Protein AF-N4WSX5-F1 (afdb_monomer_lite)

pLDDT: mean 78.37, std 11.33, range [45.72, 91.75]

Radius of gyration: 18.75 Å; chains: 1; bounding box: 48×29×59 Å

Organism: NCBI:txid1308866

Sequence (125 aa):
MQYVIFSIIPLILIFLIGLNQWFFIRYSIDGTKLIFQRRFFFIVHKHTLDIQQIAFVYDITDWRERPKDAQMFGTPGGPYYQSLVFQMKHGDKHMIHIRNVGHLPDKLQAIHPDMPIHISRTFED

Secondary structure (DSSP, 8-state):
-HHHHHHHHHHHHHHHHHHHTSEEEEEEEETTEEEEEEEETTEEEEEEEEGGGEEEEEEESSGGG--TT-EEEE-TT-TTEEEEEEEETTS-EEEEEEETGGGHHHHHHHH-TTS---EESS---

Foldseek 3Di:
DVVVVVVVVVVVVVVVVVVVVQFDWDWDDDPQKIWIWTGHHPDIDIDIDGNVFFQEKEWEAAPVPDDPQEAEDDDHPDVQWTWIWTQGNVRHIYIYTGHPCVCVLVVSCVSVVVHPYDHHHDDDD

Structure (mmCIF, N/CA/C/O backbone):
data_AF-N4WSX5-F1
#
_entry.id   AF-N4WSX5-F1
#
loop_
_atom_site.group_PDB
_atom_site.id
_atom_site.type_symbol
_atom_site.label_atom_id
_atom_site.label_alt_id
_atom_site.label_comp_id
_atom_site.label_asym_id
_atom_site.label_entity_id
_atom_site.label_seq_id
_atom_site.pdbx_PDB_ins_code
_atom_site.Cartn_x
_atom_site.Cartn_y
_atom_site.Cartn_z
_atom_site.occupancy
_atom_site.B_iso_or_equiv
_atom_site.auth_seq_id
_atom_site.auth_comp_id
_atom_site.auth_asym_id
_atom_site.auth_atom_id
_atom_site.pdbx_PDB_model_num
ATOM 1 N N . MET A 1 1 ? 30.087 4.391 -40.874 1.00 59.59 1 MET A N 1
ATOM 2 C CA . MET A 1 1 ? 29.192 3.560 -40.031 1.00 59.59 1 MET A CA 1
ATOM 3 C C . MET A 1 1 ? 29.429 3.739 -38.528 1.00 59.59 1 MET A C 1
ATOM 5 O O . MET A 1 1 ? 28.452 3.897 -37.814 1.00 59.59 1 MET A O 1
ATOM 9 N N . GLN A 1 2 ? 30.674 3.796 -38.039 1.00 55.94 2 GLN A N 1
ATOM 10 C CA . GLN A 1 2 ? 30.993 3.926 -36.601 1.00 55.94 2 GLN A CA 1
ATOM 11 C C . GLN A 1 2 ? 30.375 5.164 -35.905 1.00 55.94 2 GLN A C 1
ATOM 13 O O . GLN A 1 2 ? 29.858 5.051 -34.799 1.00 55.94 2 GLN A O 1
ATOM 18 N N . TYR A 1 3 ? 30.334 6.323 -36.573 1.00 60.62 3 TYR A N 1
ATOM 19 C CA . TYR A 1 3 ? 29.784 7.572 -36.013 1.00 60.62 3 TYR A CA 1
ATOM 20 C C . TYR A 1 3 ? 28.256 7.592 -35.843 1.00 60.62 3 TYR A C 1
ATOM 22 O O . TYR A 1 3 ? 27.741 8.378 -35.054 1.00 60.62 3 TYR A O 1
ATOM 30 N N . VAL A 1 4 ? 27.528 6.726 -36.556 1.00 63.44 4 VAL A N 1
ATOM 31 C CA . VAL A 1 4 ? 26.060 6.612 -36.448 1.00 63.44 4 VAL A CA 1
ATOM 32 C C . VAL A 1 4 ? 25.676 5.855 -35.172 1.00 63.44 4 VAL A C 1
ATOM 34 O O . VAL A 1 4 ? 24.675 6.156 -34.535 1.00 63.44 4 VAL A O 1
ATOM 37 N N . ILE A 1 5 ? 26.510 4.904 -34.744 1.00 64.62 5 ILE A N 1
ATOM 38 C CA . ILE A 1 5 ? 26.286 4.130 -33.517 1.00 64.62 5 ILE A CA 1
ATOM 39 C C . ILE A 1 5 ? 26.485 5.024 -32.282 1.00 64.62 5 ILE A C 1
ATOM 41 O O . ILE A 1 5 ? 25.665 5.002 -31.366 1.00 64.62 5 ILE A O 1
ATOM 45 N N . PHE A 1 6 ? 27.515 5.878 -32.284 1.00 63.53 6 PHE A N 1
ATOM 46 C CA . PHE A 1 6 ? 27.796 6.800 -31.176 1.00 63.53 6 PHE A CA 1
ATOM 47 C C . PHE A 1 6 ? 26.735 7.893 -30.982 1.00 63.53 6 PHE A C 1
ATOM 49 O O . PHE A 1 6 ? 26.578 8.378 -29.865 1.00 63.53 6 PHE A O 1
ATOM 56 N N . SER A 1 7 ? 25.986 8.264 -32.023 1.00 67.50 7 SER A N 1
ATOM 57 C CA . SER A 1 7 ? 24.902 9.251 -31.930 1.00 67.50 7 SER A CA 1
ATOM 58 C C . SER A 1 7 ? 23.547 8.645 -31.542 1.00 67.50 7 SER A C 1
ATOM 60 O O . SER A 1 7 ? 22.716 9.343 -30.965 1.00 67.50 7 SER A O 1
ATOM 62 N N . ILE A 1 8 ? 23.329 7.346 -31.771 1.00 75.56 8 ILE A N 1
ATOM 63 C CA . ILE A 1 8 ? 22.093 6.645 -31.378 1.00 75.56 8 ILE A CA 1
ATOM 64 C C . ILE A 1 8 ? 22.097 6.269 -29.886 1.00 75.56 8 ILE A C 1
ATOM 66 O O . ILE A 1 8 ? 21.059 6.349 -29.230 1.00 75.56 8 ILE A O 1
ATOM 70 N N . ILE A 1 9 ? 23.254 5.907 -29.322 1.00 76.62 9 ILE A N 1
ATOM 71 C CA . ILE A 1 9 ? 23.398 5.549 -27.898 1.00 76.62 9 ILE A CA 1
ATOM 72 C C . ILE A 1 9 ? 22.857 6.630 -26.936 1.00 76.62 9 ILE A C 1
ATOM 74 O O . ILE A 1 9 ? 22.054 6.276 -26.071 1.00 76.62 9 ILE A O 1
ATOM 78 N N . PRO A 1 10 ? 23.209 7.930 -27.054 1.00 76.00 10 PRO A N 1
ATOM 79 C CA . PRO A 1 10 ? 22.668 8.960 -26.165 1.00 76.00 10 PRO A CA 1
ATOM 80 C C . PRO A 1 10 ? 21.154 9.148 -26.336 1.00 76.00 10 PRO A C 1
ATOM 82 O O . PRO A 1 10 ? 20.456 9.383 -25.354 1.00 76.00 10 PRO A O 1
ATOM 85 N N . LEU A 1 11 ? 20.625 8.973 -27.550 1.00 77.25 11 LEU A N 1
ATOM 86 C CA . LEU A 1 11 ? 19.186 9.011 -27.830 1.00 77.25 11 LEU A CA 1
ATOM 87 C C . LEU A 1 11 ? 18.438 7.861 -27.142 1.00 77.25 11 LEU A C 1
ATOM 89 O O . LEU A 1 11 ? 17.411 8.097 -26.509 1.00 77.25 11 LEU A O 1
ATOM 93 N N . ILE A 1 12 ? 18.977 6.640 -27.198 1.00 79.56 12 ILE A N 1
ATOM 94 C CA . ILE A 1 12 ? 18.424 5.478 -26.487 1.00 79.56 12 ILE A CA 1
ATOM 95 C C . ILE A 1 12 ? 18.494 5.690 -24.970 1.00 79.56 12 ILE A C 1
ATOM 97 O O . ILE A 1 12 ? 17.525 5.408 -24.272 1.00 79.56 12 ILE A O 1
ATOM 101 N N . LEU A 1 13 ? 19.600 6.229 -24.451 1.00 78.50 13 LEU A N 1
ATOM 102 C CA . LEU A 1 13 ? 19.753 6.532 -23.024 1.00 78.50 13 LEU A CA 1
ATOM 103 C C . LEU A 1 13 ? 18.729 7.566 -22.538 1.00 78.50 13 LEU A C 1
ATOM 105 O O . LEU A 1 13 ? 18.074 7.340 -21.523 1.00 78.50 13 LEU A O 1
ATOM 109 N N . ILE A 1 14 ? 18.534 8.661 -23.277 1.00 76.31 14 ILE A N 1
ATOM 110 C CA . ILE A 1 14 ? 17.518 9.678 -22.960 1.00 76.31 14 ILE A CA 1
ATOM 111 C C . ILE A 1 14 ? 16.111 9.076 -23.043 1.00 76.31 14 ILE A C 1
ATOM 113 O O . ILE A 1 14 ? 15.283 9.330 -22.169 1.00 76.31 14 ILE A O 1
ATOM 117 N N . PHE A 1 15 ? 15.845 8.243 -24.050 1.00 69.81 15 PHE A N 1
ATOM 118 C CA . PHE A 1 15 ? 14.560 7.568 -24.211 1.00 69.81 15 PHE A CA 1
ATOM 119 C C . PHE A 1 15 ? 14.268 6.601 -23.052 1.00 69.81 15 PHE A C 1
ATOM 121 O O . PHE A 1 15 ? 13.167 6.613 -22.503 1.00 69.81 15 PHE A O 1
ATOM 128 N N . LEU A 1 16 ? 15.263 5.828 -22.610 1.00 66.62 16 LEU A N 1
ATOM 129 C CA . LEU A 1 16 ? 15.150 4.926 -21.460 1.00 66.62 16 LEU A CA 1
ATOM 130 C C . LEU A 1 16 ? 14.966 5.687 -20.137 1.00 66.62 16 LEU A C 1
ATOM 132 O O . LEU A 1 16 ? 14.141 5.284 -19.316 1.00 66.62 16 LEU A O 1
ATOM 136 N N . ILE A 1 17 ? 15.671 6.806 -19.937 1.00 64.44 17 ILE A N 1
ATOM 137 C CA . ILE A 1 17 ? 15.496 7.676 -18.759 1.00 64.44 17 ILE A CA 1
ATOM 138 C C . ILE A 1 17 ? 14.098 8.314 -18.763 1.00 64.44 17 ILE A C 1
ATOM 140 O O . ILE A 1 17 ? 13.435 8.349 -17.724 1.00 64.44 17 ILE A O 1
ATOM 144 N N . GLY A 1 18 ? 13.629 8.774 -19.926 1.00 60.47 18 GLY A N 1
ATOM 145 C CA . GLY A 1 18 ? 12.299 9.355 -20.106 1.00 60.47 18 GLY A CA 1
ATOM 146 C C . GLY A 1 18 ? 11.177 8.354 -19.830 1.00 60.47 18 GLY A C 1
ATOM 147 O O . GLY A 1 18 ? 10.261 8.666 -19.069 1.0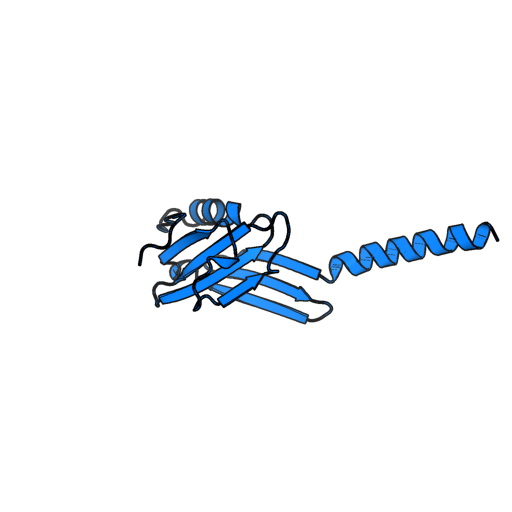0 60.47 18 GLY A O 1
ATOM 148 N N . LEU A 1 19 ? 11.282 7.134 -20.365 1.00 62.16 19 LEU A N 1
ATOM 149 C CA . LEU A 1 19 ? 10.312 6.052 -20.147 1.00 62.16 19 LEU A CA 1
ATOM 150 C C . LEU A 1 19 ? 10.174 5.667 -18.669 1.00 62.16 19 LEU A C 1
ATOM 152 O O . LEU A 1 19 ? 9.070 5.373 -18.207 1.00 62.16 19 LEU A O 1
ATOM 156 N N . ASN A 1 20 ? 11.266 5.714 -17.904 1.00 56.47 20 ASN A N 1
ATOM 157 C CA . ASN A 1 20 ? 11.260 5.314 -16.497 1.00 56.47 20 ASN A CA 1
ATOM 158 C C . ASN A 1 20 ? 10.425 6.258 -15.604 1.00 56.47 20 ASN A C 1
ATOM 160 O O . ASN A 1 20 ? 9.980 5.871 -14.528 1.00 56.47 20 ASN A O 1
ATOM 164 N N . GLN A 1 21 ? 10.150 7.492 -16.050 1.00 60.16 21 GLN A N 1
ATOM 165 C CA . GLN A 1 21 ? 9.300 8.438 -15.310 1.00 60.16 21 GLN A CA 1
ATOM 166 C C . GLN A 1 21 ? 7.796 8.270 -15.582 1.00 60.16 21 GLN A C 1
ATOM 168 O O . GLN A 1 21 ? 6.968 8.919 -14.931 1.00 60.16 21 GLN A O 1
ATOM 173 N N . TRP A 1 22 ? 7.424 7.445 -16.563 1.00 62.53 22 TRP A N 1
ATOM 174 C CA . TRP A 1 22 ? 6.046 7.355 -17.059 1.00 62.53 22 TRP A CA 1
ATOM 175 C C . TRP A 1 22 ? 5.206 6.332 -16.295 1.00 62.53 22 TRP A C 1
ATOM 177 O O . TRP A 1 22 ? 3.975 6.418 -16.309 1.00 62.53 22 TRP A O 1
ATOM 187 N N . PHE A 1 23 ? 5.863 5.419 -15.577 1.00 70.25 23 PHE A N 1
ATOM 188 C CA . PHE A 1 23 ? 5.223 4.397 -14.761 1.00 70.25 23 PHE A CA 1
ATOM 189 C C . PHE A 1 23 ? 5.771 4.448 -13.344 1.00 70.25 23 PHE A C 1
ATOM 191 O O . PHE A 1 23 ? 6.890 4.020 -13.076 1.00 70.25 23 PHE A O 1
ATOM 198 N N . PHE A 1 24 ? 4.968 4.956 -12.416 1.00 74.12 24 PHE A N 1
ATOM 199 C CA . PHE A 1 24 ? 5.287 4.848 -10.999 1.00 74.12 24 PHE A CA 1
ATOM 200 C C . PHE A 1 24 ? 4.034 4.568 -10.188 1.00 74.12 24 PHE A C 1
ATOM 202 O O . PHE A 1 24 ? 2.939 5.039 -10.506 1.00 74.12 24 PHE A O 1
ATOM 209 N N . ILE A 1 25 ? 4.221 3.831 -9.100 1.00 77.56 25 ILE A N 1
ATOM 210 C CA . ILE A 1 25 ? 3.235 3.695 -8.039 1.00 77.56 25 ILE A CA 1
ATOM 211 C C . ILE A 1 25 ? 3.934 4.083 -6.744 1.00 77.56 25 ILE A C 1
ATOM 213 O O . ILE A 1 25 ? 5.006 3.564 -6.439 1.00 77.56 25 ILE A O 1
ATOM 217 N N . ARG A 1 26 ? 3.358 5.031 -6.012 1.00 84.44 26 ARG A N 1
ATOM 218 C CA . ARG A 1 26 ? 3.915 5.539 -4.757 1.00 84.44 26 ARG A CA 1
ATOM 219 C C . ARG A 1 26 ? 2.811 5.791 -3.747 1.00 84.44 26 ARG A C 1
ATOM 221 O O . ARG A 1 26 ? 1.669 6.029 -4.135 1.00 84.44 26 ARG A O 1
ATOM 228 N N . TYR A 1 27 ? 3.176 5.786 -2.475 1.00 86.06 27 TYR A N 1
ATOM 229 C CA . TYR A 1 27 ? 2.316 6.241 -1.394 1.00 86.06 27 TYR A CA 1
ATOM 230 C C . TYR A 1 27 ? 2.910 7.489 -0.739 1.00 86.06 27 TYR A C 1
ATOM 232 O O . TYR A 1 27 ? 4.129 7.677 -0.735 1.00 86.06 27 TYR A O 1
ATOM 240 N N . SER A 1 28 ? 2.052 8.333 -0.186 1.00 88.12 28 SER A N 1
ATOM 241 C CA . SER A 1 28 ? 2.423 9.457 0.670 1.00 88.12 28 SER A CA 1
ATOM 242 C C . SER A 1 28 ? 1.424 9.581 1.813 1.00 88.12 28 SER A C 1
ATOM 244 O O . SER A 1 28 ? 0.239 9.314 1.624 1.00 88.12 28 SER A O 1
ATOM 246 N N . ILE A 1 29 ? 1.904 9.999 2.979 1.00 86.44 29 ILE A N 1
ATOM 247 C CA . ILE A 1 29 ? 1.071 10.320 4.139 1.00 86.44 29 ILE A CA 1
ATOM 248 C C . ILE A 1 29 ? 1.003 11.845 4.222 1.00 86.44 29 ILE A C 1
ATOM 250 O O . ILE A 1 29 ? 2.044 12.498 4.275 1.00 86.44 29 ILE A O 1
ATOM 254 N N . ASP A 1 30 ? -0.206 12.394 4.178 1.00 87.62 30 ASP A N 1
ATOM 255 C CA . ASP A 1 30 ? -0.487 13.828 4.266 1.00 87.62 30 ASP A CA 1
ATOM 256 C C . ASP A 1 30 ? -1.480 14.064 5.410 1.00 87.62 30 ASP A C 1
ATOM 258 O O . ASP A 1 30 ? -2.691 13.874 5.263 1.00 87.62 30 ASP A O 1
ATOM 262 N N . GLY A 1 31 ? -0.948 14.374 6.595 1.00 86.69 31 GLY A N 1
ATOM 263 C CA . GLY A 1 31 ? -1.727 14.483 7.827 1.00 86.69 31 GLY A CA 1
ATOM 264 C C . GLY A 1 31 ? -2.465 13.181 8.161 1.00 86.69 31 GLY A C 1
ATOM 265 O O . GLY A 1 31 ? -1.847 12.172 8.502 1.00 86.69 31 GLY A O 1
ATOM 266 N N . THR A 1 32 ? -3.796 13.208 8.055 1.00 87.06 32 THR A N 1
ATOM 267 C CA . THR A 1 32 ? -4.687 12.058 8.299 1.00 87.06 32 THR A CA 1
ATOM 268 C C . THR A 1 32 ? -4.994 11.245 7.042 1.00 87.06 32 THR A C 1
ATOM 270 O O . THR A 1 32 ? -5.770 10.295 7.100 1.00 87.06 32 THR A O 1
ATOM 273 N N . LYS A 1 33 ? -4.413 11.595 5.889 1.00 89.94 33 LYS A N 1
ATOM 274 C CA . LYS A 1 33 ? -4.704 10.944 4.610 1.00 89.94 33 LYS A CA 1
ATOM 275 C C . LYS A 1 33 ? -3.532 10.103 4.142 1.00 89.94 33 LYS A C 1
ATOM 277 O O . LYS A 1 33 ? -2.398 10.569 4.049 1.00 89.94 33 LYS A O 1
ATOM 282 N N . LEU A 1 34 ? -3.834 8.873 3.761 1.00 88.94 34 LEU A N 1
ATOM 283 C CA . LEU A 1 34 ? -2.921 7.972 3.084 1.00 88.94 34 LEU A CA 1
ATOM 284 C C . LEU A 1 34 ? -3.254 7.977 1.593 1.00 88.94 34 LEU A C 1
ATOM 286 O O . LEU A 1 34 ? -4.326 7.542 1.177 1.00 88.94 34 LEU A O 1
ATOM 290 N N . ILE A 1 35 ? -2.346 8.514 0.786 1.00 90.19 35 ILE A N 1
ATOM 291 C CA . ILE A 1 35 ? -2.569 8.756 -0.639 1.00 90.19 35 ILE A CA 1
ATOM 292 C C . ILE A 1 35 ? -1.718 7.785 -1.444 1.00 90.19 35 ILE A C 1
ATOM 294 O O . ILE A 1 35 ? -0.490 7.832 -1.396 1.00 90.19 35 ILE A O 1
ATOM 298 N N . PHE A 1 36 ? -2.366 6.953 -2.248 1.00 89.00 36 PHE A N 1
ATOM 299 C CA . PHE A 1 36 ? -1.736 6.097 -3.242 1.00 89.00 36 PHE A CA 1
ATOM 300 C C . PHE A 1 36 ? -1.859 6.741 -4.613 1.00 89.00 36 PHE A C 1
ATOM 302 O O . PHE A 1 36 ? -2.954 6.998 -5.108 1.00 89.00 36 PHE A O 1
ATOM 309 N N . GLN A 1 37 ? -0.726 6.999 -5.250 1.00 87.50 37 GLN A N 1
ATOM 310 C CA . GLN A 1 37 ? -0.674 7.589 -6.576 1.00 87.50 37 GLN A CA 1
ATOM 311 C C . GLN A 1 37 ? -0.084 6.588 -7.563 1.00 87.50 37 GLN A C 1
ATOM 313 O O . GLN A 1 37 ? 1.062 6.162 -7.411 1.00 87.50 37 GLN A O 1
ATOM 318 N N . ARG A 1 38 ? -0.844 6.279 -8.614 1.00 84.56 38 ARG A N 1
ATOM 319 C CA . ARG A 1 38 ? -0.372 5.539 -9.788 1.00 84.56 38 ARG A CA 1
ATOM 320 C C . ARG A 1 38 ? -0.324 6.479 -10.983 1.00 84.56 38 ARG A C 1
ATOM 322 O O . ARG A 1 38 ? -1.341 7.077 -11.337 1.00 84.56 38 ARG A O 1
ATOM 329 N N . ARG A 1 39 ? 0.830 6.578 -11.636 1.00 81.25 39 ARG A N 1
ATOM 330 C CA . ARG A 1 39 ? 0.968 7.231 -12.941 1.00 81.25 39 ARG A CA 1
ATOM 331 C C . ARG A 1 39 ? 1.140 6.177 -14.020 1.00 81.25 39 ARG A C 1
ATOM 333 O O . ARG A 1 39 ? 1.985 5.294 -13.892 1.00 81.25 39 ARG A O 1
ATOM 340 N N . PHE A 1 40 ? 0.327 6.295 -15.060 1.00 78.56 40 PHE A N 1
ATOM 341 C CA . PHE A 1 40 ? 0.438 5.518 -16.284 1.00 78.56 40 PHE A CA 1
ATOM 342 C C . PHE A 1 40 ? 0.436 6.527 -17.438 1.00 78.56 40 PHE A C 1
ATOM 344 O O . PHE A 1 40 ? -0.591 7.151 -17.716 1.00 78.56 40 PHE A O 1
ATOM 351 N N . PHE A 1 41 ? 1.601 6.761 -18.047 1.00 77.44 41 PHE A N 1
ATOM 352 C CA . PHE A 1 41 ? 1.812 7.833 -19.031 1.00 77.44 41 PHE A CA 1
ATOM 353 C C . PHE A 1 41 ? 1.445 9.229 -18.473 1.00 77.44 41 PHE A C 1
ATOM 355 O O . PHE A 1 41 ? 2.038 9.700 -17.498 1.00 77.44 41 PHE A O 1
ATOM 362 N N . PHE A 1 42 ? 0.471 9.914 -19.080 1.00 75.06 42 PHE A N 1
ATOM 363 C CA . PHE A 1 42 ? -0.014 11.234 -18.662 1.00 75.06 42 PHE A CA 1
ATOM 364 C C . PHE A 1 42 ? -1.138 11.166 -17.623 1.00 75.06 42 PHE A C 1
ATOM 366 O O . PHE A 1 42 ? -1.487 12.188 -17.038 1.00 75.06 42 PHE A O 1
ATOM 373 N N . ILE A 1 43 ? -1.687 9.977 -17.358 1.00 78.12 43 ILE A N 1
ATOM 374 C CA . ILE A 1 43 ? -2.831 9.825 -16.463 1.00 78.12 43 ILE A CA 1
ATOM 375 C C . ILE A 1 43 ? -2.335 9.510 -15.054 1.00 78.12 43 ILE A C 1
ATOM 377 O O . ILE A 1 43 ? -1.645 8.515 -14.813 1.00 78.12 43 ILE A O 1
ATOM 381 N N . VAL A 1 44 ? -2.725 10.361 -14.107 1.00 82.44 44 VAL A N 1
ATOM 382 C CA . VAL A 1 44 ? -2.455 10.184 -12.681 1.00 82.44 44 VAL A CA 1
ATOM 383 C C . VAL A 1 44 ? -3.744 9.766 -11.988 1.00 82.44 44 VAL A C 1
ATOM 385 O O . VAL A 1 44 ? -4.682 10.549 -11.891 1.00 82.44 44 VAL A O 1
ATOM 388 N N . HIS A 1 45 ? -3.763 8.545 -11.464 1.00 84.19 45 HIS A N 1
ATOM 389 C CA . HIS A 1 45 ? -4.816 8.073 -10.575 1.00 84.19 45 HIS A CA 1
ATOM 390 C C . HIS A 1 45 ? -4.361 8.263 -9.131 1.00 84.19 45 HIS A C 1
ATOM 392 O O . HIS A 1 45 ? -3.241 7.881 -8.776 1.00 84.19 45 HIS A O 1
ATOM 398 N N . LYS A 1 46 ? -5.228 8.853 -8.311 1.00 88.38 46 LYS A N 1
ATOM 399 C CA . LYS A 1 46 ? -5.031 8.990 -6.869 1.00 88.38 46 LYS A CA 1
ATOM 400 C C . LYS A 1 46 ? -6.129 8.217 -6.158 1.00 88.38 46 LYS A C 1
ATOM 402 O O . LYS A 1 46 ? -7.298 8.394 -6.481 1.00 88.38 46 LYS A O 1
ATOM 407 N N . HIS A 1 47 ? -5.733 7.391 -5.206 1.00 88.31 47 HIS A N 1
ATOM 408 C CA . HIS A 1 47 ? -6.625 6.749 -4.255 1.00 88.31 47 HIS A CA 1
ATOM 409 C C . HIS A 1 47 ? -6.270 7.240 -2.865 1.00 88.31 47 HIS A C 1
ATOM 411 O O . HIS A 1 47 ? -5.095 7.242 -2.506 1.00 88.31 47 HIS A O 1
ATOM 417 N N . THR A 1 48 ? -7.262 7.675 -2.106 1.00 90.38 48 THR A N 1
ATOM 418 C CA . THR A 1 48 ? -7.041 8.279 -0.794 1.00 90.38 48 THR A CA 1
ATOM 419 C C . THR A 1 48 ? -7.807 7.484 0.241 1.00 90.38 48 THR A C 1
ATOM 421 O O . THR A 1 48 ? -9.010 7.291 0.096 1.00 90.38 48 THR A O 1
ATOM 424 N N . LEU A 1 49 ? -7.109 7.059 1.287 1.00 89.50 49 LEU A N 1
ATOM 425 C CA . LEU A 1 49 ? -7.691 6.456 2.476 1.00 89.50 49 LEU A CA 1
ATOM 426 C C . LEU A 1 49 ? -7.571 7.433 3.641 1.00 89.50 49 LEU A C 1
ATOM 428 O O . LEU A 1 49 ? -6.550 8.105 3.794 1.00 89.50 49 LEU A O 1
ATOM 432 N N . ASP A 1 50 ? -8.611 7.506 4.461 1.00 90.31 50 ASP A N 1
ATOM 433 C CA . ASP A 1 50 ? -8.548 8.202 5.742 1.00 90.31 50 ASP A CA 1
ATOM 434 C C . ASP A 1 50 ? -7.942 7.261 6.786 1.00 90.31 50 ASP A C 1
ATOM 436 O O . ASP A 1 50 ? -8.479 6.184 7.047 1.00 90.31 50 ASP A O 1
ATOM 440 N N . ILE A 1 51 ? -6.814 7.662 7.371 1.00 87.62 51 ILE A N 1
ATOM 441 C CA . ILE A 1 51 ? -6.063 6.860 8.339 1.00 87.62 51 ILE A CA 1
ATOM 442 C C . ILE A 1 51 ? -6.914 6.573 9.579 1.00 87.62 51 ILE A C 1
ATOM 444 O O . ILE A 1 51 ? -6.887 5.458 10.094 1.00 87.62 51 ILE A O 1
ATOM 448 N N . GLN A 1 52 ? -7.739 7.528 10.020 1.00 86.94 52 GLN A N 1
ATOM 449 C CA . GLN A 1 52 ? -8.589 7.357 11.205 1.00 86.94 52 GLN A CA 1
ATOM 450 C C . GLN A 1 52 ? -9.723 6.353 10.982 1.00 86.94 52 GLN A C 1
ATOM 452 O O . GLN A 1 52 ? -10.315 5.850 11.945 1.00 86.94 52 GLN A O 1
ATOM 457 N N . GLN A 1 53 ? -10.040 6.076 9.718 1.00 88.94 53 GLN A N 1
ATOM 458 C CA . GLN A 1 53 ? -11.051 5.108 9.321 1.00 88.94 53 GLN A CA 1
ATOM 459 C C . GLN A 1 53 ? -10.477 3.709 9.123 1.00 88.94 53 GLN A C 1
ATOM 461 O O . GLN A 1 53 ? -11.256 2.782 8.943 1.00 88.94 53 GLN A O 1
ATOM 466 N N . ILE A 1 54 ? -9.161 3.517 9.176 1.00 87.25 54 ILE A N 1
ATOM 467 C CA . ILE A 1 54 ? -8.563 2.185 9.109 1.00 87.25 54 ILE A CA 1
ATOM 468 C C . ILE A 1 54 ? -8.769 1.504 10.471 1.00 87.25 54 ILE A C 1
ATOM 470 O O . ILE A 1 54 ? -8.368 2.025 11.511 1.00 87.25 54 ILE A O 1
ATOM 474 N N . ALA A 1 55 ? -9.430 0.350 10.460 1.00 85.38 55 ALA A N 1
ATOM 475 C CA . ALA A 1 55 ? -9.634 -0.496 11.631 1.00 85.38 55 ALA A CA 1
ATOM 476 C C . ALA A 1 55 ? -8.495 -1.509 11.787 1.00 85.38 55 ALA A C 1
ATOM 478 O O . ALA A 1 55 ? -7.957 -1.661 12.878 1.00 85.38 55 ALA A O 1
ATOM 479 N N . PHE A 1 56 ? -8.114 -2.169 10.688 1.00 83.56 56 PHE A N 1
ATOM 480 C CA . PHE A 1 56 ? -7.110 -3.233 10.686 1.00 83.56 56 PHE A CA 1
ATOM 481 C C . PHE A 1 56 ? -6.236 -3.176 9.430 1.00 83.56 56 PHE A C 1
ATOM 483 O O . PHE A 1 56 ? -6.684 -2.732 8.367 1.00 83.56 56 PHE A O 1
ATOM 490 N N . VAL A 1 57 ? -4.986 -3.632 9.552 1.00 86.69 57 VAL A N 1
ATOM 491 C CA . VAL A 1 57 ? -4.035 -3.724 8.435 1.00 86.69 57 VAL A CA 1
ATOM 492 C C . VAL A 1 57 ? -3.477 -5.137 8.373 1.00 86.69 57 VAL A C 1
ATOM 494 O O . VAL A 1 57 ? -2.638 -5.513 9.179 1.00 86.69 57 VAL A O 1
ATOM 497 N N . TYR A 1 58 ? -3.913 -5.917 7.396 1.00 84.81 58 TYR A N 1
ATOM 498 C CA . TYR A 1 58 ? -3.456 -7.288 7.206 1.00 84.81 58 TYR A CA 1
ATOM 499 C C . TYR A 1 58 ? -2.260 -7.319 6.259 1.00 84.81 58 TYR A C 1
ATOM 501 O O . TYR A 1 58 ? -2.313 -6.728 5.179 1.00 84.81 58 TYR A O 1
ATOM 509 N N . ASP A 1 59 ? -1.197 -8.018 6.648 1.00 84.69 59 ASP A N 1
ATOM 510 C CA . ASP A 1 59 ? -0.045 -8.281 5.784 1.00 84.69 59 ASP A CA 1
ATOM 511 C C . ASP A 1 59 ? -0.219 -9.650 5.129 1.00 84.69 59 ASP A C 1
ATOM 513 O O . ASP A 1 59 ? -0.165 -10.677 5.806 1.00 84.69 59 ASP A O 1
ATOM 517 N N . ILE A 1 60 ? -0.468 -9.665 3.819 1.00 81.44 60 ILE A N 1
ATOM 518 C CA . ILE A 1 60 ? -0.695 -10.907 3.074 1.00 81.44 60 ILE A CA 1
ATOM 519 C C . ILE A 1 60 ? 0.521 -11.225 2.213 1.00 81.44 60 ILE A C 1
ATOM 521 O O . ILE A 1 60 ? 1.045 -10.379 1.486 1.00 81.44 60 ILE A O 1
ATOM 525 N N . THR A 1 61 ? 0.976 -12.475 2.285 1.00 71.81 61 THR A N 1
ATOM 526 C CA . THR A 1 61 ? 2.201 -12.896 1.589 1.00 71.81 61 THR A CA 1
ATOM 527 C C . THR A 1 61 ? 1.931 -13.153 0.107 1.00 71.81 61 THR A C 1
ATOM 529 O O . THR A 1 61 ? 2.736 -12.764 -0.742 1.00 71.81 61 THR A O 1
ATOM 532 N N . ASP A 1 62 ? 0.779 -13.747 -0.222 1.00 79.94 62 ASP A N 1
ATOM 533 C CA . ASP A 1 62 ? 0.324 -13.918 -1.601 1.00 79.94 62 ASP A CA 1
ATOM 534 C C . ASP A 1 62 ? -0.805 -12.927 -1.916 1.00 79.94 62 ASP A C 1
ATOM 536 O O . ASP A 1 62 ? -1.835 -12.865 -1.249 1.00 79.94 62 ASP A O 1
ATOM 540 N N . TRP A 1 63 ? -0.643 -12.152 -2.990 1.00 80.44 63 TRP A N 1
ATOM 541 C CA . TRP A 1 63 ? -1.679 -11.231 -3.458 1.00 80.44 63 TRP A CA 1
ATOM 542 C C . TRP A 1 63 ? -2.955 -11.959 -3.919 1.00 80.44 63 TRP A C 1
ATOM 544 O O . TRP A 1 63 ? -4.020 -11.345 -4.032 1.00 80.44 63 TRP A O 1
ATOM 554 N N . ARG A 1 64 ? -2.858 -13.261 -4.204 1.00 83.31 64 ARG A N 1
ATOM 555 C CA . ARG A 1 64 ? -3.989 -14.119 -4.579 1.00 83.31 64 ARG A CA 1
ATOM 556 C C . ARG A 1 64 ? -4.909 -14.439 -3.405 1.00 83.31 64 ARG A C 1
ATOM 558 O O . ARG A 1 64 ? -6.077 -14.725 -3.645 1.00 83.31 64 ARG A O 1
ATOM 565 N N . GLU A 1 65 ? -4.420 -14.326 -2.172 1.00 83.56 65 GLU A N 1
ATOM 566 C CA . GLU A 1 65 ? -5.203 -14.510 -0.940 1.00 83.56 65 GLU A CA 1
ATOM 567 C C . GLU A 1 65 ? -6.057 -13.283 -0.596 1.00 83.56 65 GLU A C 1
ATOM 569 O O . GLU A 1 65 ? -6.680 -13.215 0.461 1.00 83.56 65 GLU A O 1
ATOM 574 N N . ARG A 1 66 ? -6.102 -12.284 -1.485 1.00 82.88 66 ARG A N 1
ATOM 575 C CA . ARG A 1 66 ? -6.895 -11.084 -1.257 1.00 82.88 66 ARG A CA 1
ATOM 576 C C . ARG A 1 66 ? -8.379 -11.414 -1.050 1.00 82.88 66 ARG A C 1
ATOM 578 O O . ARG A 1 66 ? -8.932 -12.243 -1.783 1.00 82.88 66 ARG A O 1
ATOM 585 N N . PRO A 1 67 ? -9.067 -10.684 -0.159 1.00 83.00 67 PRO A N 1
ATOM 586 C CA . PRO A 1 67 ? -10.516 -10.748 -0.064 1.00 83.00 67 PRO A CA 1
ATOM 587 C C . PRO A 1 67 ? -11.150 -10.402 -1.417 1.00 83.00 67 PRO A C 1
ATOM 589 O O . PRO A 1 67 ? -10.697 -9.488 -2.115 1.00 83.00 67 PRO A O 1
ATOM 592 N N . LYS A 1 68 ? -12.193 -11.138 -1.815 1.00 83.94 68 LYS A N 1
ATOM 593 C CA . LYS A 1 68 ? -12.850 -10.957 -3.126 1.00 83.94 68 LYS A CA 1
ATOM 594 C C . LYS A 1 68 ? -13.466 -9.564 -3.288 1.00 83.94 68 LYS A C 1
ATOM 596 O O . LYS A 1 68 ? -13.558 -9.063 -4.405 1.00 83.94 68 LYS A O 1
ATOM 601 N N . ASP A 1 69 ? -13.858 -8.961 -2.175 1.00 88.06 69 ASP A N 1
ATOM 602 C CA . ASP A 1 69 ? -14.423 -7.622 -2.035 1.00 88.06 69 ASP A CA 1
ATOM 603 C C . ASP A 1 69 ? -13.360 -6.517 -1.904 1.00 88.06 69 ASP A C 1
ATOM 605 O O . ASP A 1 69 ? -13.698 -5.336 -1.958 1.00 88.06 69 ASP A O 1
ATOM 609 N N . ALA A 1 70 ? -12.072 -6.861 -1.782 1.00 87.25 70 ALA A N 1
ATOM 610 C CA . ALA A 1 70 ? -11.024 -5.862 -1.619 1.00 87.25 70 ALA A CA 1
ATOM 611 C C . ALA A 1 70 ? -10.718 -5.115 -2.927 1.00 87.25 70 ALA A C 1
ATOM 613 O O . ALA A 1 70 ? -10.315 -5.705 -3.942 1.00 87.25 70 ALA A O 1
ATOM 614 N N . GLN A 1 71 ? -10.818 -3.784 -2.880 1.00 87.62 71 GLN A N 1
ATOM 615 C CA . GLN A 1 71 ? -10.381 -2.911 -3.967 1.00 87.62 71 GLN A CA 1
ATOM 616 C C . GLN A 1 71 ? -8.856 -2.933 -4.068 1.00 87.62 71 GLN A C 1
ATOM 618 O O . GLN A 1 71 ? -8.163 -2.500 -3.151 1.00 87.62 71 GLN A O 1
ATOM 623 N N . MET A 1 72 ? -8.327 -3.428 -5.187 1.00 87.06 72 MET A N 1
ATOM 624 C CA . MET A 1 72 ? -6.887 -3.577 -5.387 1.00 87.06 72 MET A CA 1
ATOM 625 C C . MET A 1 72 ? -6.269 -2.343 -6.053 1.00 87.06 72 MET A C 1
ATOM 627 O O . MET A 1 72 ? -6.655 -1.955 -7.156 1.00 87.06 72 MET A O 1
ATOM 631 N N . PHE A 1 73 ? -5.228 -1.799 -5.429 1.00 85.56 73 PHE A N 1
ATOM 632 C CA . PHE A 1 73 ? -4.372 -0.750 -5.968 1.00 85.56 73 PHE A CA 1
ATOM 633 C C . PHE A 1 73 ? -2.931 -1.238 -6.042 1.00 85.56 73 PHE A C 1
ATOM 635 O O . PHE A 1 73 ? -2.334 -1.624 -5.042 1.00 85.56 73 PHE A O 1
ATOM 642 N N . GLY A 1 74 ? -2.347 -1.202 -7.235 1.00 81.88 74 GLY A N 1
ATOM 643 C CA . GLY A 1 74 ? -0.984 -1.674 -7.447 1.00 81.88 74 GLY A CA 1
ATOM 644 C C . GLY A 1 74 ? -0.823 -2.444 -8.748 1.00 81.88 74 GLY A C 1
ATOM 645 O O . GLY A 1 74 ? -1.683 -2.360 -9.629 1.00 81.88 74 GLY A O 1
ATOM 646 N N . THR A 1 75 ? 0.277 -3.188 -8.852 1.00 77.88 75 THR A N 1
ATOM 647 C CA . THR A 1 75 ? 0.572 -4.046 -10.009 1.00 77.88 75 THR A CA 1
ATOM 648 C C . THR A 1 75 ? 0.642 -5.499 -9.552 1.00 77.88 75 THR A C 1
ATOM 650 O O . THR A 1 75 ? 1.634 -5.848 -8.917 1.00 77.88 75 THR A O 1
ATOM 653 N N . PRO A 1 76 ? -0.365 -6.342 -9.847 1.00 77.31 76 PRO A N 1
ATOM 654 C CA . PRO A 1 76 ? -0.392 -7.735 -9.399 1.00 77.31 76 PRO A CA 1
ATOM 655 C C . PRO A 1 76 ? 0.810 -8.527 -9.928 1.00 77.31 76 PRO A C 1
ATOM 657 O O . PRO A 1 76 ? 1.216 -8.352 -11.077 1.00 77.31 76 PRO A O 1
ATOM 660 N N . GLY A 1 77 ? 1.355 -9.421 -9.097 1.00 71.81 77 GLY A N 1
ATOM 661 C CA . GLY A 1 77 ? 2.404 -10.363 -9.500 1.00 71.81 77 GLY A CA 1
ATOM 662 C C . GLY A 1 77 ? 3.794 -9.753 -9.697 1.00 71.81 77 GLY A C 1
ATOM 663 O O . GLY A 1 77 ? 4.656 -10.401 -10.288 1.00 71.81 77 GLY A O 1
ATOM 664 N N . GLY A 1 78 ? 4.032 -8.528 -9.218 1.00 71.31 78 GLY A N 1
ATOM 665 C CA . GLY A 1 78 ? 5.362 -7.929 -9.249 1.00 71.31 78 GLY A CA 1
ATOM 666 C C . GLY A 1 78 ? 6.334 -8.712 -8.355 1.00 71.31 78 GLY A C 1
ATOM 667 O O . GLY A 1 78 ? 6.064 -8.848 -7.159 1.00 71.31 78 GLY A O 1
ATOM 668 N N . PRO A 1 79 ? 7.477 -9.213 -8.865 1.00 66.44 79 PRO A N 1
ATOM 669 C CA . PRO A 1 79 ? 8.506 -9.744 -7.982 1.00 66.44 79 PRO A CA 1
ATOM 670 C C . PRO A 1 79 ? 8.935 -8.616 -7.030 1.00 66.44 79 PRO A C 1
ATOM 672 O O . PRO A 1 79 ? 9.091 -7.467 -7.452 1.00 66.44 79 PRO A O 1
ATOM 675 N N . TYR A 1 80 ? 9.084 -8.925 -5.739 1.00 75.25 80 TYR A N 1
ATOM 676 C CA . TYR A 1 80 ? 9.416 -7.966 -4.666 1.00 75.25 80 TYR A CA 1
ATOM 677 C C . TYR A 1 80 ? 8.305 -6.985 -4.260 1.00 75.25 80 TYR A C 1
ATOM 679 O O . TYR A 1 80 ? 8.582 -5.992 -3.578 1.00 75.25 80 TYR A O 1
ATOM 687 N N . TYR A 1 81 ? 7.062 -7.216 -4.682 1.00 81.62 81 TYR A N 1
ATOM 688 C CA . TYR A 1 81 ? 5.926 -6.421 -4.227 1.00 81.62 81 TYR A CA 1
ATOM 689 C C . TYR A 1 81 ? 5.324 -7.088 -2.994 1.00 81.62 81 TYR A C 1
ATOM 691 O O . TYR A 1 81 ? 5.187 -8.306 -2.940 1.00 81.62 81 TYR A O 1
ATOM 699 N N . GLN A 1 82 ? 4.985 -6.276 -2.001 1.00 85.69 82 GLN A N 1
ATOM 700 C CA . GLN A 1 82 ? 4.308 -6.720 -0.786 1.00 85.69 82 GLN A CA 1
ATOM 701 C C . GLN A 1 82 ? 2.847 -6.290 -0.866 1.00 85.69 82 GLN A C 1
ATOM 703 O O . GLN A 1 82 ? 2.514 -5.372 -1.623 1.00 85.69 82 GLN A O 1
ATOM 708 N N . SER A 1 83 ? 1.980 -6.955 -0.113 1.00 88.38 83 SER A N 1
ATOM 709 C CA . SER A 1 83 ? 0.543 -6.716 -0.146 1.00 88.38 83 SER A CA 1
ATOM 710 C C . SER A 1 83 ? 0.038 -6.380 1.246 1.00 88.38 83 SER A C 1
ATOM 712 O O . SER A 1 83 ? 0.139 -7.202 2.147 1.00 88.38 83 SER A O 1
ATOM 714 N N . LEU A 1 84 ? -0.566 -5.207 1.401 1.00 89.38 84 LEU A N 1
ATOM 715 C CA . LEU A 1 84 ? -1.293 -4.856 2.617 1.00 89.38 84 LEU A CA 1
ATOM 716 C C . LEU A 1 84 ? -2.772 -4.708 2.315 1.00 89.38 84 LEU A C 1
ATOM 718 O O . LEU A 1 84 ? -3.136 -4.059 1.335 1.00 89.38 84 LEU A O 1
ATOM 722 N N . VAL A 1 85 ? -3.623 -5.266 3.165 1.00 90.06 85 VAL A N 1
ATOM 723 C CA . VAL A 1 85 ? -5.068 -5.060 3.107 1.00 90.06 85 VAL A CA 1
ATOM 724 C C . VAL A 1 85 ? -5.491 -4.186 4.271 1.00 90.06 85 VAL A C 1
ATOM 726 O O . VAL A 1 85 ? -5.375 -4.562 5.429 1.00 90.06 85 VAL A O 1
ATOM 729 N N . PHE A 1 86 ? -5.996 -3.008 3.944 1.00 90.12 86 PHE A N 1
ATOM 730 C CA . PHE A 1 86 ? -6.577 -2.060 4.875 1.00 90.12 86 PHE A CA 1
ATOM 731 C C . PHE A 1 86 ? -8.067 -2.350 4.976 1.00 90.12 86 PHE A C 1
ATOM 733 O O . PHE A 1 86 ? -8.794 -2.191 3.993 1.00 90.12 86 PHE A O 1
ATOM 740 N N . GLN A 1 87 ? -8.517 -2.778 6.148 1.00 90.38 87 GLN A N 1
ATOM 741 C CA . GLN A 1 87 ? -9.936 -2.866 6.456 1.00 90.38 87 GLN A CA 1
ATOM 742 C C . GLN A 1 87 ? -10.371 -1.577 7.137 1.00 90.38 87 GLN A C 1
ATOM 744 O O . GLN A 1 87 ? -9.823 -1.185 8.169 1.00 90.38 87 GLN A O 1
ATOM 749 N N . MET A 1 88 ? -11.358 -0.917 6.548 1.00 90.31 88 MET A N 1
ATOM 750 C CA . MET A 1 88 ? -11.941 0.306 7.071 1.00 90.31 88 MET A CA 1
ATOM 751 C C . MET A 1 88 ? -12.987 -0.026 8.144 1.00 90.31 88 MET A C 1
ATOM 753 O O . MET A 1 88 ? -13.611 -1.085 8.113 1.00 90.31 88 MET A O 1
ATOM 757 N N . LYS A 1 89 ? -13.251 0.907 9.063 1.00 88.62 89 LYS A N 1
ATOM 758 C CA . LYS A 1 89 ? -14.295 0.801 10.099 1.00 88.62 89 LYS A CA 1
ATOM 759 C C . LYS A 1 89 ? -15.691 0.579 9.514 1.00 88.62 89 LYS A C 1
ATOM 761 O O . LYS A 1 89 ? -16.531 -0.042 10.151 1.00 88.62 89 LYS A O 1
ATOM 766 N N . HIS A 1 90 ? -15.923 1.063 8.296 1.00 88.44 90 HIS A N 1
ATOM 767 C CA . HIS A 1 90 ? -17.173 0.879 7.559 1.00 88.44 90 HIS A CA 1
ATOM 768 C C . HIS A 1 90 ? -17.288 -0.484 6.853 1.00 88.44 90 HIS A C 1
ATOM 770 O O . HIS A 1 90 ? -18.314 -0.758 6.240 1.00 88.44 90 HIS A O 1
ATOM 776 N N . GLY A 1 91 ? -16.267 -1.342 6.945 1.00 86.06 91 GLY A N 1
ATOM 777 C CA . GLY A 1 91 ? -16.251 -2.679 6.346 1.00 86.06 91 GLY A CA 1
ATOM 778 C C . GLY A 1 91 ? -15.593 -2.750 4.968 1.00 86.06 91 GLY A C 1
ATOM 779 O O . GLY A 1 91 ? -15.245 -3.844 4.530 1.00 86.06 91 GLY A O 1
ATOM 780 N N . ASP A 1 92 ? -15.357 -1.609 4.313 1.00 91.31 92 ASP A N 1
ATOM 781 C CA . ASP A 1 92 ? -14.634 -1.560 3.040 1.00 91.31 92 ASP A CA 1
ATOM 782 C C . ASP A 1 92 ? -13.211 -2.107 3.191 1.00 91.31 92 ASP A C 1
ATOM 784 O O . ASP A 1 92 ? -12.513 -1.823 4.167 1.00 91.31 92 ASP A O 1
ATOM 788 N N . LYS A 1 93 ? -12.755 -2.875 2.199 1.00 91.75 93 LYS A N 1
ATOM 789 C CA . LYS A 1 93 ? -11.401 -3.438 2.169 1.00 91.75 93 LYS A CA 1
ATOM 790 C C . LYS A 1 93 ? -10.633 -2.862 0.990 1.00 91.75 93 LYS A C 1
ATOM 792 O O . LYS A 1 93 ? -11.085 -2.907 -0.155 1.00 91.75 93 LYS A O 1
ATOM 797 N N . HIS A 1 94 ? -9.436 -2.358 1.253 1.00 91.19 94 HIS A N 1
ATOM 798 C CA . HIS A 1 94 ? -8.534 -1.837 0.234 1.00 91.19 94 HIS A 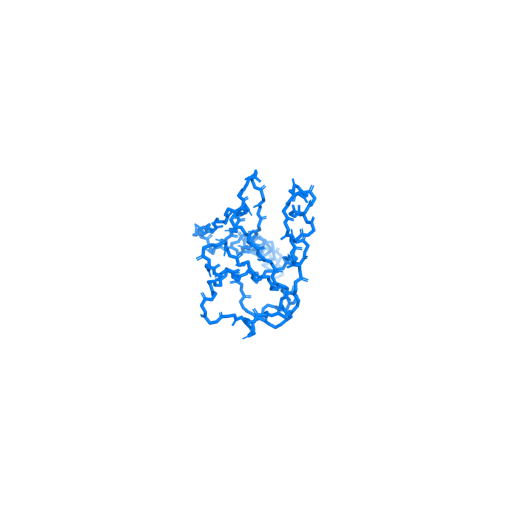CA 1
ATOM 799 C C . HIS A 1 94 ? -7.221 -2.596 0.283 1.00 91.19 94 HIS A C 1
ATOM 801 O O . HIS A 1 94 ? -6.493 -2.543 1.266 1.00 91.19 94 HIS A O 1
ATOM 807 N N . MET A 1 95 ? -6.894 -3.285 -0.796 1.00 90.12 95 MET A N 1
ATOM 808 C CA . MET A 1 95 ? -5.625 -3.972 -0.942 1.00 90.12 95 MET A CA 1
ATOM 809 C C . MET A 1 95 ? -4.640 -3.091 -1.699 1.00 90.12 95 MET A C 1
ATOM 811 O O . MET A 1 95 ? -4.924 -2.642 -2.807 1.00 90.12 95 MET A O 1
ATOM 815 N N . ILE A 1 96 ? -3.447 -2.914 -1.149 1.00 89.50 96 ILE A N 1
ATOM 816 C CA . ILE A 1 96 ? -2.346 -2.197 -1.774 1.00 89.50 96 ILE A CA 1
ATOM 817 C C . ILE A 1 96 ? -1.213 -3.178 -2.038 1.00 89.50 96 ILE A C 1
ATOM 819 O O . ILE A 1 96 ? -0.660 -3.749 -1.103 1.00 89.50 96 ILE A O 1
ATOM 823 N N . HIS A 1 97 ? -0.845 -3.341 -3.305 1.00 88.56 97 HIS A N 1
ATOM 824 C CA . HIS A 1 97 ? 0.216 -4.248 -3.726 1.00 88.56 97 HIS A CA 1
ATOM 825 C C . HIS A 1 97 ? 1.303 -3.506 -4.505 1.00 88.56 97 HIS A C 1
ATOM 827 O O . HIS A 1 97 ? 1.213 -3.309 -5.723 1.00 88.56 97 HIS A O 1
ATOM 833 N N . ILE A 1 98 ? 2.309 -3.024 -3.777 1.00 86.38 98 ILE A N 1
ATOM 834 C CA . ILE A 1 98 ? 3.373 -2.161 -4.304 1.00 86.38 98 ILE A CA 1
ATOM 835 C C . ILE A 1 98 ? 4.706 -2.494 -3.629 1.00 86.38 98 ILE A C 1
ATOM 837 O O . ILE A 1 98 ? 4.764 -3.115 -2.565 1.00 86.38 98 ILE A O 1
ATOM 841 N N . ARG A 1 99 ? 5.810 -2.061 -4.237 1.00 82.44 99 ARG A N 1
ATOM 842 C CA . ARG A 1 99 ? 7.144 -2.227 -3.651 1.00 82.44 99 ARG A CA 1
ATOM 843 C C . ARG A 1 99 ? 7.269 -1.430 -2.345 1.00 82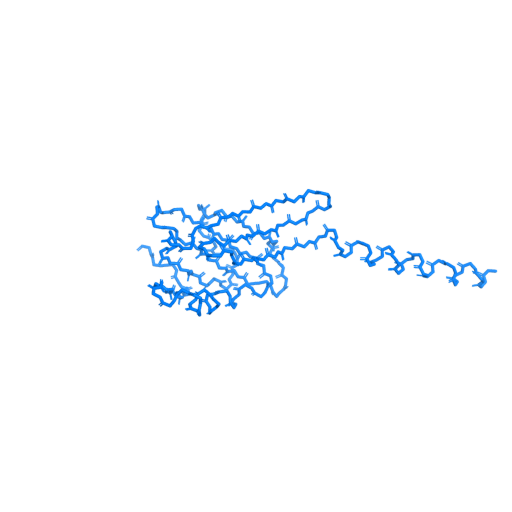.44 99 ARG A C 1
ATOM 845 O O . ARG A 1 99 ? 6.822 -0.286 -2.279 1.00 82.44 99 ARG A O 1
ATOM 852 N N . ASN A 1 100 ? 7.930 -2.009 -1.341 1.00 79.12 100 ASN A N 1
ATOM 853 C CA . ASN A 1 100 ? 8.216 -1.389 -0.036 1.00 79.12 100 ASN A CA 1
ATOM 854 C C . ASN A 1 100 ? 6.968 -0.956 0.761 1.00 79.12 100 ASN A C 1
ATOM 856 O O . ASN A 1 100 ? 7.056 -0.049 1.597 1.00 79.12 100 ASN A O 1
ATOM 860 N N . VAL A 1 101 ? 5.805 -1.563 0.500 1.00 84.00 101 VAL A N 1
ATOM 861 C CA . VAL A 1 101 ? 4.584 -1.258 1.260 1.00 84.00 101 VAL A CA 1
ATOM 862 C C . VAL A 1 101 ? 4.600 -1.879 2.651 1.00 84.00 101 VAL A C 1
ATOM 864 O O . VAL A 1 101 ? 3.977 -1.323 3.538 1.00 84.00 101 VAL A O 1
ATOM 867 N N . GLY A 1 102 ? 5.372 -2.942 2.892 1.00 81.00 102 GLY A N 1
ATOM 868 C CA . GLY A 1 102 ? 5.464 -3.584 4.208 1.00 81.00 102 GLY A CA 1
ATOM 869 C C . GLY A 1 102 ? 6.020 -2.680 5.315 1.00 81.00 102 GLY A C 1
ATOM 870 O O . GLY A 1 102 ? 5.772 -2.939 6.479 1.00 81.00 102 GLY A O 1
ATOM 871 N N . HIS A 1 103 ? 6.701 -1.580 4.972 1.00 83.94 103 HIS A N 1
ATOM 872 C CA . HIS A 1 103 ? 7.152 -0.565 5.940 1.00 83.94 103 HIS A CA 1
ATOM 873 C C . HIS A 1 103 ? 6.091 0.499 6.258 1.00 83.94 103 HIS A C 1
ATOM 875 O O . HIS A 1 103 ? 6.330 1.408 7.053 1.00 83.94 103 HIS A O 1
ATOM 881 N N . LEU A 1 104 ? 4.952 0.476 5.567 1.00 85.50 104 LEU A N 1
ATOM 882 C CA . LEU A 1 104 ? 3.883 1.448 5.756 1.00 85.50 104 LEU A CA 1
ATOM 883 C C . LEU A 1 104 ? 3.208 1.347 7.137 1.00 85.50 104 LEU A C 1
ATOM 885 O O . LEU A 1 104 ? 2.973 2.408 7.708 1.00 85.50 104 LEU A O 1
ATOM 889 N N . PRO A 1 105 ? 2.935 0.156 7.706 1.00 84.50 105 PRO A N 1
ATOM 890 C CA . PRO A 1 105 ? 2.374 0.026 9.048 1.00 84.50 105 PRO A CA 1
ATOM 891 C C . PRO A 1 105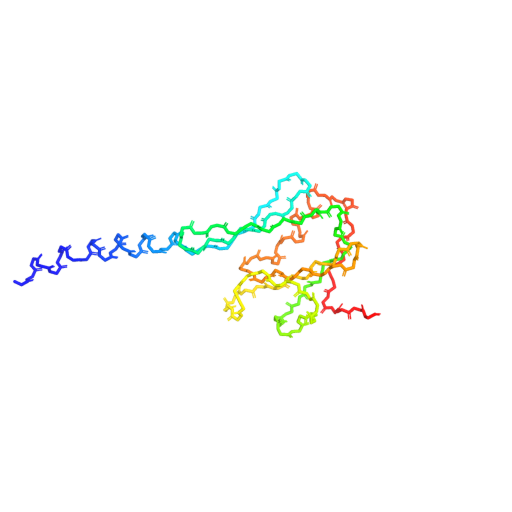 ? 3.275 0.677 10.101 1.00 84.50 105 PRO A C 1
ATOM 893 O O . PRO A 1 105 ? 2.799 1.512 10.863 1.00 84.50 105 PRO A O 1
ATOM 896 N N . ASP A 1 106 ? 4.585 0.413 10.054 1.00 83.44 106 ASP A N 1
ATOM 897 C CA . ASP A 1 106 ? 5.565 1.022 10.966 1.00 83.44 106 ASP A CA 1
ATOM 898 C C . ASP A 1 106 ? 5.563 2.554 10.856 1.00 83.44 106 ASP A C 1
ATOM 900 O O . ASP A 1 106 ? 5.570 3.273 11.855 1.00 83.44 106 ASP A O 1
ATOM 904 N N . LYS A 1 107 ? 5.510 3.081 9.623 1.00 82.94 107 LYS A N 1
ATOM 905 C CA . LYS A 1 107 ? 5.420 4.529 9.382 1.00 82.94 107 LYS A CA 1
ATOM 906 C C . LYS A 1 107 ? 4.109 5.123 9.884 1.00 82.94 107 LYS A C 1
ATOM 908 O O . LYS A 1 107 ? 4.118 6.241 10.390 1.00 82.94 107 LYS A O 1
ATOM 913 N N . LEU A 1 108 ? 2.993 4.413 9.723 1.00 82.12 108 LEU A N 1
ATOM 914 C CA . LEU A 1 108 ? 1.696 4.859 10.223 1.00 82.12 108 LEU A CA 1
ATOM 915 C C . LEU A 1 108 ? 1.695 4.883 11.752 1.00 82.12 108 LEU A C 1
ATOM 917 O O . LEU A 1 108 ? 1.275 5.889 12.307 1.00 82.12 108 LEU A O 1
ATOM 921 N N . GLN A 1 109 ? 2.246 3.864 12.418 1.00 80.88 109 GLN A N 1
ATOM 922 C CA . GLN A 1 109 ? 2.359 3.823 13.879 1.00 80.88 109 GLN A CA 1
ATOM 923 C C . GLN A 1 109 ? 3.271 4.932 14.417 1.00 80.88 109 GLN A C 1
ATOM 925 O O . GLN A 1 109 ? 2.975 5.539 15.440 1.00 80.88 109 GLN A O 1
ATOM 930 N N . ALA A 1 110 ? 4.367 5.235 13.716 1.00 81.06 110 ALA A N 1
ATOM 931 C CA . ALA A 1 110 ? 5.274 6.311 14.109 1.00 81.06 110 ALA A CA 1
ATOM 932 C C . ALA A 1 110 ? 4.622 7.705 14.036 1.00 81.06 110 ALA A C 1
ATOM 934 O O . ALA A 1 110 ? 4.979 8.587 14.812 1.00 81.06 110 ALA A O 1
ATOM 935 N N . ILE A 1 111 ? 3.692 7.917 13.097 1.00 79.12 111 ILE A N 1
ATOM 936 C CA . ILE A 1 111 ? 3.011 9.209 12.893 1.00 79.12 111 ILE A CA 1
ATOM 937 C C . ILE A 1 111 ? 1.710 9.289 13.709 1.00 79.12 111 ILE A C 1
ATOM 939 O O . ILE A 1 111 ? 1.355 10.361 14.191 1.00 79.12 111 ILE A O 1
ATOM 943 N N . HIS A 1 112 ? 1.019 8.162 13.878 1.00 74.44 112 HIS A N 1
ATOM 944 C CA . HIS A 1 112 ? -0.259 8.023 14.577 1.00 74.44 112 HIS A CA 1
ATOM 945 C C . HIS A 1 112 ? -0.160 6.875 15.601 1.00 74.44 112 HIS A C 1
ATOM 947 O O . HIS A 1 112 ? -0.703 5.794 15.359 1.00 74.44 112 HIS A O 1
ATOM 953 N N . PRO A 1 113 ? 0.539 7.072 16.737 1.00 70.31 113 PRO A N 1
ATOM 954 C CA . PRO A 1 113 ? 0.796 6.009 17.719 1.00 70.31 113 PRO A CA 1
ATOM 955 C C . PRO A 1 113 ? -0.474 5.481 18.395 1.00 70.31 113 PRO A C 1
ATOM 957 O O . PRO A 1 113 ? -0.498 4.345 18.861 1.00 70.31 113 PRO A O 1
ATOM 960 N N . ASP A 1 114 ? -1.537 6.284 18.403 1.00 68.19 114 ASP A N 1
ATOM 961 C CA . ASP A 1 114 ? -2.828 5.963 19.020 1.00 68.19 114 ASP A CA 1
ATOM 962 C C . ASP A 1 114 ? -3.701 5.057 18.133 1.00 68.19 114 ASP A C 1
ATOM 964 O O . ASP A 1 114 ? -4.789 4.632 18.527 1.00 68.19 114 ASP A O 1
ATOM 968 N N . MET A 1 115 ? -3.252 4.779 16.907 1.00 65.12 115 MET A N 1
ATOM 969 C CA . MET A 1 115 ? -3.961 3.932 15.964 1.00 65.12 115 MET A CA 1
ATOM 970 C C . MET A 1 115 ? -3.660 2.450 16.248 1.00 65.12 115 MET A C 1
ATOM 972 O O . MET A 1 115 ? -2.495 2.046 16.196 1.00 65.12 115 MET A O 1
ATOM 976 N N . PRO A 1 116 ? -4.677 1.600 16.483 1.00 60.34 116 PRO A N 1
ATOM 977 C CA . PRO A 1 116 ? -4.471 0.167 16.647 1.00 60.34 116 PRO A CA 1
ATOM 978 C C . PRO A 1 116 ? -4.141 -0.468 15.291 1.00 60.34 116 PRO A C 1
ATOM 980 O O . PRO A 1 116 ? -5.017 -0.889 14.539 1.00 60.34 116 PRO A O 1
ATOM 983 N N . ILE A 1 117 ? -2.857 -0.525 14.948 1.00 63.22 117 ILE A N 1
ATOM 984 C CA . ILE A 1 117 ? -2.385 -1.244 13.765 1.00 63.22 117 ILE A CA 1
ATOM 985 C C . ILE A 1 117 ? -2.162 -2.700 14.166 1.00 63.22 117 ILE A C 1
ATOM 987 O O . ILE A 1 117 ? -1.068 -3.095 14.566 1.00 63.22 117 ILE A O 1
ATOM 991 N N . HIS A 1 118 ? -3.209 -3.514 14.076 1.00 62.59 118 HIS A N 1
ATOM 992 C CA . HIS A 1 118 ? -3.032 -4.958 14.193 1.00 62.59 118 HIS A CA 1
ATOM 993 C C . HIS A 1 118 ? -2.531 -5.498 12.861 1.00 62.59 118 HIS A C 1
ATOM 995 O O . HIS A 1 118 ? -3.308 -5.638 11.918 1.00 62.59 118 HIS A O 1
ATOM 1001 N N . ILE A 1 119 ? -1.230 -5.786 12.800 1.00 60.78 119 ILE A N 1
ATOM 1002 C CA . ILE A 1 119 ? -0.608 -6.490 11.680 1.00 60.78 119 ILE A CA 1
ATOM 1003 C C . ILE A 1 119 ? -0.883 -7.979 11.867 1.00 60.78 119 ILE A C 1
ATOM 1005 O O . ILE A 1 119 ? -0.113 -8.690 12.512 1.00 60.78 119 ILE A O 1
ATOM 1009 N N . SER A 1 120 ? -2.013 -8.444 11.341 1.00 56.56 120 SER A N 1
ATOM 1010 C CA . SER A 1 120 ? -2.296 -9.876 11.266 1.00 56.56 120 SER A CA 1
ATOM 1011 C C . SER A 1 120 ? -1.881 -10.419 9.902 1.00 56.56 120 SER A C 1
ATOM 1013 O O . SER A 1 120 ? -2.082 -9.772 8.873 1.00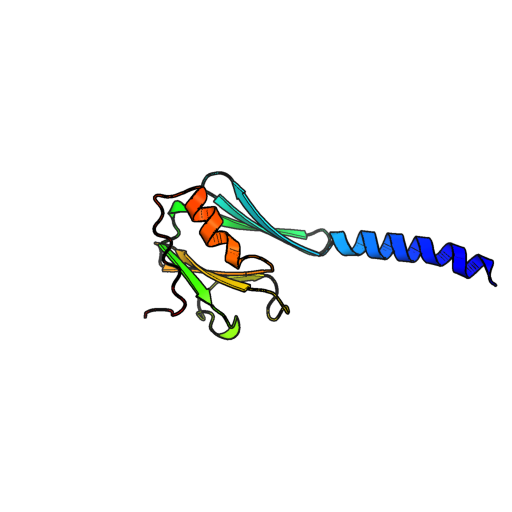 56.56 120 SER A O 1
ATOM 1015 N N . ARG A 1 121 ? -1.304 -11.622 9.898 1.00 55.06 121 ARG A N 1
ATOM 1016 C CA . ARG A 1 121 ? -0.981 -12.379 8.676 1.00 55.06 121 ARG A CA 1
ATOM 1017 C C . ARG A 1 121 ? -2.138 -13.254 8.196 1.00 55.06 121 ARG A C 1
ATOM 1019 O O . ARG A 1 121 ? -2.029 -13.901 7.161 1.00 55.06 121 ARG A O 1
ATOM 1026 N N . THR A 1 122 ? -3.229 -13.272 8.951 1.00 48.44 122 THR A N 1
ATOM 1027 C CA . THR A 1 122 ? -4.402 -14.105 8.703 1.00 48.44 122 THR A CA 1
ATOM 1028 C C . THR A 1 122 ? -5.637 -13.223 8.802 1.00 48.44 122 THR A C 1
ATOM 1030 O O . THR A 1 122 ? -5.781 -12.463 9.764 1.00 48.44 122 THR A O 1
ATOM 1033 N N . PHE A 1 123 ? -6.522 -13.301 7.810 1.00 47.03 123 PHE A N 1
ATOM 1034 C CA . PHE A 1 123 ? -7.863 -12.742 7.950 1.00 47.03 123 PHE A CA 1
ATOM 1035 C C . PHE A 1 123 ? -8.602 -13.599 8.976 1.00 47.03 123 PHE A C 1
ATOM 1037 O O . PHE A 1 123 ? -8.727 -14.806 8.783 1.00 47.03 123 PHE A O 1
ATOM 1044 N N . GLU A 1 124 ? -9.016 -13.001 10.087 1.00 46.34 124 GLU A N 1
AT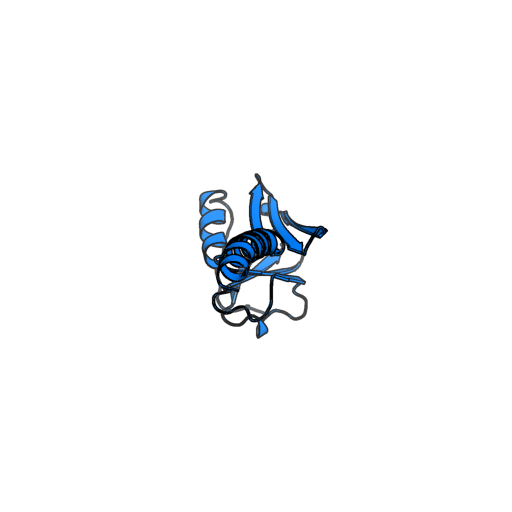OM 1045 C CA . GLU A 1 124 ? -10.001 -13.626 10.966 1.00 46.34 124 GLU A CA 1
ATOM 1046 C C . GLU A 1 124 ? -11.380 -13.281 10.393 1.00 46.34 124 GLU A C 1
ATOM 1048 O O . GLU A 1 124 ? -11.665 -12.103 10.160 1.00 46.34 124 GLU A O 1
ATOM 1053 N N . ASP A 1 125 ? -12.153 -14.322 10.069 1.00 45.72 125 ASP A N 1
ATOM 1054 C CA . ASP A 1 125 ? -13.548 -14.238 9.613 1.00 45.72 125 ASP A CA 1
ATOM 1055 C C . ASP A 1 125 ? -14.478 -13.718 10.722 1.00 45.72 125 ASP A C 1
ATOM 1057 O O . ASP A 1 125 ? -14.347 -14.185 11.880 1.00 45.72 125 ASP A O 1
#